Protein AF-A0A521QBW1-F1 (afdb_monomer_lite)

Secondary structure (DSSP, 8-state):
-HHHHHHHHHS-GGGGGGS-HHHHHHHHHHHHHHHHHHHHIIIIIIIIII--HHHHHHTT---TTGGGTSHHHHHHHHHHHHHHHHHHH-S---TT----PPPHHHHHHHHHHT-TTSHHHHHHHHIIIIIHHHHHHHHHHHHH-HHHHHIIIIIHHHHHHTT-TT-------

Foldseek 3Di:
DCVVVVVVVVPDPVVLVPDPPVSLLVLLLVVLVVLVVLLCCVPVPCCVDPDPQVRLVVLLAHRSQVLLPHDVLNVLSVLLNVLVVLVVPVPDDPPPDPPDRDPPVSNVVSCVSSVCVVVVVSVVSCCVRHVSSVVSVVVVCCVVCVVVVCCVPPPVVVCVVVVNPPDDPPDDD

Structure (mmCIF, N/CA/C/O backbone):
data_AF-A0A521QBW1-F1
#
_entry.id   AF-A0A521QBW1-F1
#
loop_
_atom_site.group_PDB
_atom_site.id
_atom_site.type_symbol
_atom_site.label_atom_id
_atom_site.label_alt_id
_atom_site.label_comp_id
_atom_site.label_asym_id
_atom_site.label_entity_id
_atom_site.label_seq_id
_atom_site.pdbx_PDB_ins_code
_atom_site.Cartn_x
_atom_site.Cartn_y
_atom_site.Cartn_z
_atom_site.occupancy
_atom_site.B_iso_or_equiv
_atom_site.auth_seq_id
_atom_site.auth_comp_id
_atom_site.auth_asym_id
_atom_site.auth_atom_id
_atom_site.pdbx_PDB_model_num
ATOM 1 N N . MET A 1 1 ? -0.250 11.656 8.200 1.00 33.28 1 MET A N 1
ATOM 2 C CA . MET A 1 1 ? -0.971 10.947 7.123 1.00 33.28 1 MET A CA 1
ATOM 3 C C . MET A 1 1 ? -1.943 11.892 6.425 1.00 33.28 1 MET A C 1
ATOM 5 O O . MET A 1 1 ? -1.767 12.083 5.235 1.00 33.28 1 MET A O 1
ATOM 9 N N . LEU A 1 2 ? -2.823 12.589 7.163 1.00 30.44 2 LEU A N 1
ATOM 10 C CA . LEU A 1 2 ? -3.674 13.681 6.644 1.00 30.44 2 LEU A CA 1
ATOM 11 C C . LEU A 1 2 ? -2.892 14.757 5.865 1.00 30.44 2 LEU A C 1
ATOM 13 O O . LEU A 1 2 ? -3.147 14.938 4.687 1.00 30.44 2 LEU A O 1
ATOM 17 N N . LYS A 1 3 ? -1.799 15.293 6.428 1.00 31.12 3 LYS A N 1
ATOM 18 C CA . LYS A 1 3 ? -0.943 16.298 5.755 1.00 31.12 3 LYS A CA 1
ATOM 19 C C . LYS A 1 3 ? -0.293 15.879 4.426 1.00 31.12 3 LYS A C 1
ATOM 21 O O . LYS A 1 3 ? 0.287 16.725 3.761 1.00 31.12 3 LYS A O 1
ATOM 26 N N . LEU A 1 4 ? -0.273 14.589 4.087 1.00 36.72 4 LEU A N 1
ATOM 27 C CA . LEU A 1 4 ? 0.347 14.101 2.847 1.00 36.72 4 LEU A CA 1
ATOM 28 C C . LEU A 1 4 ? -0.697 13.885 1.748 1.00 36.72 4 LEU A C 1
ATOM 30 O O . LEU A 1 4 ? -0.358 14.028 0.585 1.00 36.72 4 LEU A O 1
ATOM 34 N N . VAL A 1 5 ? -1.943 13.591 2.135 1.00 38.66 5 VAL A N 1
ATOM 35 C CA . VAL A 1 5 ? -3.104 13.493 1.239 1.00 38.66 5 VAL A CA 1
ATOM 36 C C . VAL A 1 5 ? -3.683 14.887 0.982 1.00 38.66 5 VAL A C 1
ATOM 38 O O . VAL A 1 5 ? -3.839 15.259 -0.170 1.00 38.66 5 VAL A O 1
ATOM 41 N N . GLU A 1 6 ? -3.846 15.712 2.023 1.00 37.25 6 GLU A N 1
ATOM 42 C CA . GLU A 1 6 ? -4.306 17.110 1.909 1.00 37.25 6 GLU A CA 1
ATOM 43 C C . GLU A 1 6 ? -3.365 17.939 1.024 1.00 37.25 6 GLU A C 1
ATOM 45 O O . GLU A 1 6 ? -3.799 18.658 0.133 1.00 37.25 6 GLU A O 1
ATOM 50 N N . LYS A 1 7 ? -2.049 17.760 1.185 1.00 40.62 7 LYS A N 1
ATOM 51 C CA . LYS A 1 7 ? -1.053 18.449 0.355 1.00 40.62 7 LYS A CA 1
ATOM 52 C C . LYS A 1 7 ? -1.019 17.937 -1.092 1.00 40.62 7 LYS A C 1
ATOM 54 O O . LYS A 1 7 ? -0.599 18.663 -1.985 1.00 40.62 7 LYS A O 1
ATOM 59 N N . TRP A 1 8 ? -1.443 16.696 -1.324 1.00 39.84 8 TRP A N 1
ATOM 60 C CA . TRP A 1 8 ? -1.504 16.083 -2.654 1.00 39.84 8 TRP A CA 1
ATOM 61 C C . TRP A 1 8 ? -2.778 16.485 -3.413 1.00 39.84 8 TRP A C 1
ATOM 63 O O . TRP A 1 8 ? -2.724 16.660 -4.625 1.00 39.84 8 TRP A O 1
ATOM 73 N N . GLU A 1 9 ? -3.887 16.710 -2.701 1.00 40.66 9 GLU A N 1
ATOM 74 C CA . GLU A 1 9 ? -5.126 17.282 -3.248 1.00 40.66 9 GLU A CA 1
ATOM 75 C C . GLU A 1 9 ? -5.013 18.798 -3.510 1.00 40.66 9 GLU A C 1
ATOM 77 O O . GLU A 1 9 ? -5.579 19.296 -4.483 1.00 40.66 9 GLU A O 1
ATOM 82 N N . GLU A 1 10 ? -4.251 19.538 -2.693 1.00 44.88 10 GLU A N 1
ATOM 83 C CA . GLU A 1 10 ? -4.070 20.993 -2.841 1.00 44.88 10 GLU A CA 1
ATOM 84 C C . GLU A 1 10 ? -3.029 21.390 -3.912 1.00 44.88 10 GLU A C 1
ATOM 86 O O . GLU A 1 10 ? -3.178 22.421 -4.578 1.00 44.88 10 GLU A O 1
ATOM 91 N N . GLU A 1 11 ? -1.975 20.593 -4.128 1.00 42.25 11 GLU A N 1
ATOM 92 C CA . GLU A 1 11 ? -0.876 20.910 -5.058 1.00 42.25 11 GLU A CA 1
ATOM 93 C C . GLU A 1 11 ? -1.087 20.292 -6.456 1.00 42.25 11 GLU A C 1
ATOM 95 O O . GLU A 1 11 ? -0.335 19.437 -6.907 1.00 42.25 11 GLU A O 1
ATOM 100 N N . GLN A 1 12 ? -2.128 20.764 -7.146 1.00 47.00 12 GLN A N 1
ATOM 101 C CA . GLN A 1 12 ? -2.352 20.749 -8.604 1.00 47.00 12 GLN A CA 1
ATOM 102 C C . GLN A 1 12 ? -1.522 19.754 -9.469 1.00 47.00 12 GLN A C 1
ATOM 104 O O . GLN A 1 12 ? -0.351 20.032 -9.769 1.00 47.00 12 GLN A O 1
ATOM 109 N N . PRO A 1 13 ? -2.138 18.694 -10.040 1.00 49.34 13 PRO A N 1
ATOM 110 C CA . PRO A 1 13 ? -1.446 17.715 -10.894 1.00 49.34 13 PRO A CA 1
ATOM 111 C C . PRO A 1 13 ? -0.825 18.322 -12.167 1.00 49.34 13 PRO A C 1
ATOM 113 O O . PRO A 1 13 ? 0.134 17.784 -12.717 1.00 49.34 13 PRO A O 1
ATOM 116 N N . GLU A 1 14 ? -1.301 19.486 -12.614 1.00 41.16 14 GLU A N 1
ATOM 117 C CA . GLU A 1 14 ? -0.864 20.125 -13.861 1.00 41.16 14 GLU A CA 1
ATOM 118 C C . GLU A 1 14 ? 0.538 20.762 -13.779 1.00 41.16 14 GLU A C 1
ATOM 120 O O . GLU A 1 14 ? 1.232 20.874 -14.791 1.00 41.16 14 GLU A O 1
ATOM 125 N N . ARG A 1 15 ? 1.021 21.126 -12.579 1.00 38.59 15 ARG A N 1
ATOM 126 C CA . ARG A 1 15 ? 2.368 21.716 -12.397 1.00 38.59 15 ARG A CA 1
ATOM 127 C C . ARG A 1 15 ? 3.500 20.687 -12.422 1.00 38.59 15 ARG A C 1
ATOM 129 O O . ARG A 1 15 ? 4.656 21.055 -12.628 1.00 38.59 15 ARG A O 1
ATOM 136 N N . LEU A 1 16 ? 3.186 19.402 -12.259 1.00 42.16 16 LEU A N 1
ATOM 137 C CA . LEU A 1 16 ? 4.160 18.307 -12.327 1.00 42.16 16 LEU A CA 1
ATOM 138 C C . LEU A 1 16 ? 4.591 17.996 -13.768 1.00 42.16 16 LEU A C 1
ATOM 140 O O . LEU A 1 16 ? 5.712 17.536 -13.987 1.00 42.16 16 LEU A O 1
ATOM 144 N N . ILE A 1 17 ? 3.743 18.331 -14.745 1.00 44.66 17 ILE A N 1
ATOM 145 C CA . ILE A 1 17 ? 3.931 18.067 -16.180 1.00 44.66 17 ILE A CA 1
ATOM 146 C C . ILE A 1 17 ? 5.123 18.861 -16.760 1.00 44.66 17 ILE A C 1
ATOM 148 O O . ILE A 1 17 ? 5.709 18.463 -17.765 1.00 44.66 17 ILE A O 1
ATOM 152 N N . GLN A 1 18 ? 5.549 19.947 -16.101 1.00 41.38 18 GLN A N 1
ATOM 153 C CA . GLN A 1 18 ? 6.679 20.789 -16.530 1.00 41.38 18 GLN A CA 1
ATOM 154 C C . GLN A 1 18 ? 7.981 20.559 -15.738 1.00 41.38 18 GLN A C 1
ATOM 156 O O . GLN A 1 18 ? 9.019 21.138 -16.066 1.00 41.38 18 GLN A O 1
ATOM 161 N N . GLY A 1 19 ? 7.965 19.712 -14.704 1.00 40.25 19 GLY A N 1
ATOM 162 C CA . GLY A 1 19 ? 9.148 19.402 -13.904 1.00 40.25 19 GLY A CA 1
ATOM 163 C C . GLY A 1 19 ? 10.003 18.326 -14.570 1.00 40.25 19 GLY A C 1
ATOM 164 O O . GLY A 1 19 ? 9.566 17.188 -14.716 1.00 40.25 19 GLY A O 1
ATOM 165 N N . GLY A 1 20 ? 11.237 18.666 -14.957 1.00 52.31 20 GLY A N 1
ATOM 166 C CA . GLY A 1 20 ? 12.191 17.735 -15.574 1.00 52.31 20 GLY A CA 1
ATOM 167 C C . GLY A 1 20 ? 12.409 16.429 -14.787 1.00 52.31 20 GLY A C 1
ATOM 168 O O . GLY A 1 20 ? 11.994 16.289 -13.637 1.00 52.31 20 GLY A O 1
ATOM 169 N N . GLY A 1 21 ? 13.114 15.462 -15.391 1.00 60.72 21 GLY A N 1
ATOM 170 C CA . GLY A 1 21 ? 13.207 14.064 -14.922 1.00 60.72 21 GLY A CA 1
ATOM 171 C C . GLY A 1 21 ? 13.557 13.823 -13.439 1.00 60.72 21 GLY A C 1
ATOM 172 O O . GLY A 1 21 ? 13.262 12.752 -12.914 1.00 60.72 21 GLY A O 1
ATOM 173 N N . GLY A 1 22 ? 14.121 14.808 -12.730 1.00 67.19 22 GLY A N 1
ATOM 174 C CA . GLY A 1 22 ? 14.336 14.754 -11.281 1.00 67.19 22 GLY A CA 1
ATOM 175 C C . GLY A 1 22 ? 13.048 14.729 -10.444 1.00 67.19 22 GLY A C 1
ATOM 176 O O . GLY A 1 22 ? 12.963 13.939 -9.507 1.00 67.19 22 GLY A O 1
ATOM 177 N N . LEU A 1 23 ? 12.031 15.529 -10.787 1.00 71.44 23 LEU A N 1
ATOM 178 C CA . LEU A 1 23 ? 10.770 15.583 -10.032 1.00 71.44 23 LEU A CA 1
ATOM 179 C C . LEU A 1 23 ? 9.982 14.278 -10.173 1.00 71.44 23 LEU A C 1
ATOM 181 O O . LEU A 1 23 ? 9.531 13.707 -9.182 1.00 71.44 23 LEU A O 1
ATOM 185 N N . ARG A 1 24 ? 9.919 13.750 -11.398 1.00 73.19 24 ARG A N 1
ATOM 186 C CA . ARG A 1 24 ? 9.321 12.445 -11.696 1.00 73.19 24 ARG A CA 1
ATOM 187 C C . ARG A 1 24 ? 9.948 11.321 -10.871 1.00 73.19 24 ARG A C 1
ATOM 189 O O . ARG A 1 24 ? 9.225 10.523 -10.285 1.00 73.19 24 ARG A O 1
ATOM 196 N N . ASN A 1 25 ? 11.276 11.289 -10.761 1.00 75.00 25 ASN A N 1
ATOM 197 C CA . ASN A 1 25 ? 11.969 10.288 -9.946 1.00 75.00 25 ASN A CA 1
ATOM 198 C C . ASN A 1 25 ? 11.648 10.415 -8.448 1.00 75.00 25 ASN A C 1
ATOM 200 O O . ASN A 1 25 ? 11.509 9.397 -7.769 1.00 75.00 25 ASN A O 1
ATOM 204 N N . ILE A 1 26 ? 11.511 11.641 -7.926 1.00 79.88 26 ILE A N 1
ATOM 205 C CA . ILE A 1 26 ? 11.109 11.874 -6.530 1.00 79.88 26 ILE A CA 1
ATOM 206 C C . ILE A 1 26 ? 9.701 11.329 -6.285 1.00 79.88 26 ILE A C 1
ATOM 208 O O . ILE A 1 26 ? 9.492 10.607 -5.310 1.00 79.88 26 ILE A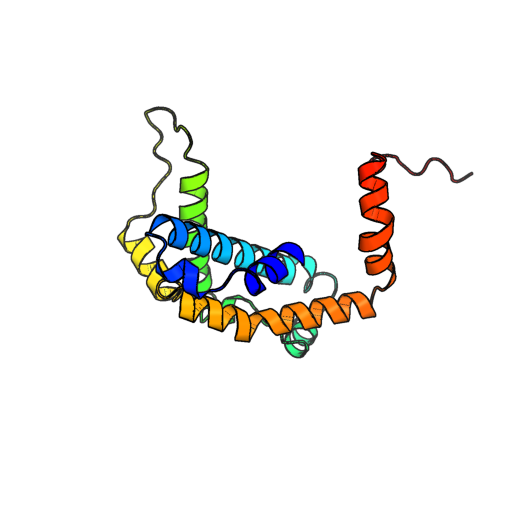 O 1
ATOM 212 N N . LEU A 1 27 ? 8.757 11.630 -7.179 1.00 82.38 27 LEU A N 1
ATOM 213 C CA . LEU A 1 27 ? 7.382 11.149 -7.067 1.00 82.38 27 LEU A CA 1
ATOM 214 C C . LEU A 1 27 ? 7.307 9.627 -7.148 1.00 82.38 27 LEU A C 1
ATOM 216 O O . LEU A 1 27 ? 6.741 9.011 -6.255 1.00 82.38 27 LEU A O 1
ATOM 220 N N . MET A 1 28 ? 7.945 9.012 -8.145 1.00 85.25 28 MET A N 1
ATOM 221 C CA . MET A 1 28 ? 7.986 7.553 -8.280 1.00 85.25 28 MET A CA 1
ATOM 222 C C . MET A 1 28 ? 8.553 6.881 -7.025 1.00 85.25 28 MET A C 1
ATOM 224 O O . MET A 1 28 ? 7.948 5.954 -6.490 1.00 85.25 28 MET A O 1
ATOM 228 N N . SER A 1 29 ? 9.690 7.375 -6.525 1.00 82.88 29 SER A N 1
ATOM 229 C CA . SER A 1 29 ? 10.319 6.861 -5.305 1.00 82.88 29 SER A CA 1
ATOM 230 C C . SER A 1 29 ? 9.399 7.001 -4.087 1.00 82.88 29 SER A C 1
ATOM 232 O O . SER A 1 29 ? 9.232 6.052 -3.317 1.00 82.88 29 SER A O 1
ATOM 234 N N . SER A 1 30 ? 8.746 8.159 -3.940 1.00 85.44 30 SER A N 1
ATOM 235 C CA . SER A 1 30 ? 7.771 8.406 -2.877 1.00 85.44 30 SER A CA 1
ATOM 236 C C . SER A 1 30 ? 6.591 7.439 -2.968 1.00 85.44 30 SER A C 1
ATOM 238 O O . SER A 1 30 ? 6.267 6.784 -1.979 1.00 85.44 30 SER A O 1
ATOM 240 N N . THR A 1 31 ? 5.982 7.288 -4.143 1.00 88.50 31 THR A N 1
ATOM 241 C CA . THR A 1 31 ? 4.841 6.393 -4.366 1.00 88.50 31 THR A CA 1
ATOM 242 C C . THR A 1 31 ? 5.192 4.948 -4.028 1.00 88.50 31 THR A C 1
ATOM 244 O O . THR A 1 31 ? 4.491 4.315 -3.241 1.00 88.50 31 THR A O 1
ATOM 247 N N . ILE A 1 32 ? 6.320 4.441 -4.537 1.00 89.75 32 ILE A N 1
ATOM 248 C CA . ILE A 1 32 ? 6.797 3.079 -4.252 1.00 89.75 32 ILE A CA 1
ATOM 249 C C . ILE A 1 32 ? 6.988 2.868 -2.744 1.00 89.75 32 ILE A C 1
ATOM 251 O O . ILE A 1 32 ? 6.584 1.840 -2.196 1.00 89.75 32 ILE A O 1
ATOM 255 N N . LEU A 1 33 ? 7.592 3.839 -2.051 1.00 88.19 33 LEU A N 1
ATOM 256 C CA . LEU A 1 33 ? 7.809 3.756 -0.609 1.00 88.19 33 LEU A CA 1
ATOM 257 C C . LEU A 1 33 ? 6.488 3.715 0.170 1.00 88.19 33 LEU A C 1
ATOM 259 O O . LEU A 1 33 ? 6.355 2.915 1.099 1.00 88.19 33 LEU A O 1
ATOM 263 N N . HIS A 1 34 ? 5.524 4.565 -0.185 1.00 88.44 34 HIS A N 1
ATOM 264 C CA . HIS A 1 34 ? 4.229 4.617 0.491 1.00 88.44 34 HIS A CA 1
ATOM 265 C C . HIS A 1 34 ? 3.415 3.345 0.251 1.00 88.44 34 HIS A C 1
ATOM 267 O O . HIS A 1 34 ? 2.890 2.795 1.216 1.00 88.44 34 HIS A O 1
ATOM 273 N N . LEU A 1 35 ? 3.395 2.816 -0.976 1.00 92.44 35 LEU A N 1
ATOM 274 C CA . LEU A 1 35 ? 2.745 1.538 -1.277 1.00 92.44 35 LEU A CA 1
ATOM 275 C C . LEU A 1 35 ? 3.358 0.387 -0.477 1.00 92.44 35 LEU A C 1
ATOM 277 O O . LEU A 1 35 ? 2.630 -0.423 0.094 1.00 92.44 35 LEU A O 1
ATOM 281 N N . ARG A 1 36 ? 4.691 0.339 -0.355 1.00 91.69 36 ARG A N 1
ATOM 282 C CA . ARG A 1 36 ? 5.359 -0.681 0.463 1.00 91.69 36 ARG A CA 1
ATOM 283 C C . ARG A 1 36 ? 4.979 -0.577 1.941 1.00 91.69 36 ARG A C 1
ATOM 285 O O . ARG A 1 36 ? 4.654 -1.592 2.547 1.00 91.69 36 ARG A O 1
ATOM 292 N N . ARG A 1 37 ? 4.993 0.629 2.517 1.00 89.88 37 ARG A N 1
ATOM 293 C CA . ARG A 1 37 ? 4.580 0.856 3.916 1.00 89.88 37 ARG A CA 1
ATOM 294 C C . ARG A 1 37 ? 3.122 0.487 4.144 1.00 89.88 37 ARG A C 1
ATOM 296 O O . ARG A 1 37 ? 2.784 -0.067 5.187 1.00 89.88 37 ARG A O 1
ATOM 303 N N . LEU A 1 38 ? 2.268 0.799 3.176 1.00 92.88 38 LEU A N 1
ATOM 304 C CA . LEU A 1 38 ? 0.854 0.478 3.230 1.00 92.88 38 LEU A CA 1
ATOM 305 C C . LEU A 1 38 ? 0.638 -1.039 3.209 1.00 92.88 38 LEU A C 1
ATOM 307 O O . LEU A 1 38 ? -0.081 -1.551 4.061 1.00 92.88 38 LEU A O 1
ATOM 311 N N . LYS A 1 39 ? 1.342 -1.760 2.328 1.00 94.25 39 LYS A N 1
ATOM 312 C CA . LYS A 1 39 ? 1.362 -3.227 2.324 1.00 94.25 39 LYS A CA 1
ATOM 313 C C . LYS A 1 39 ? 1.855 -3.804 3.652 1.00 94.25 39 LYS A C 1
ATOM 315 O O . LYS A 1 39 ? 1.212 -4.678 4.214 1.00 94.25 39 LYS A O 1
ATOM 320 N N . GLU A 1 40 ? 2.969 -3.306 4.187 1.00 92.56 40 GLU A N 1
ATOM 321 C CA . GLU A 1 40 ? 3.495 -3.780 5.476 1.00 92.56 40 GLU A CA 1
ATOM 322 C C . GLU A 1 40 ? 2.502 -3.543 6.618 1.00 92.56 40 GLU A C 1
ATOM 324 O O . GLU A 1 40 ? 2.300 -4.419 7.456 1.00 92.56 40 GLU A O 1
ATOM 329 N N . THR A 1 41 ? 1.846 -2.381 6.624 1.00 92.75 41 THR A N 1
ATOM 330 C CA . THR A 1 41 ? 0.795 -2.057 7.595 1.00 92.75 41 THR A CA 1
ATOM 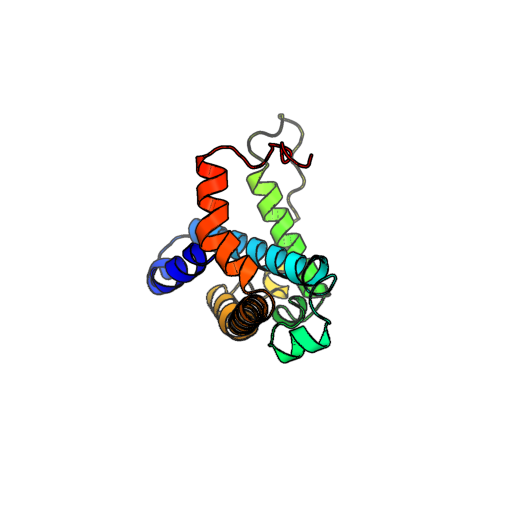331 C C . THR A 1 41 ? -0.388 -3.006 7.441 1.00 92.75 41 THR A C 1
ATOM 333 O O . THR A 1 41 ? -0.887 -3.527 8.434 1.00 92.75 41 THR A O 1
ATOM 336 N N . ARG A 1 42 ? -0.815 -3.282 6.207 1.00 93.69 42 ARG A N 1
ATOM 337 C CA . ARG A 1 42 ? -1.872 -4.248 5.919 1.00 93.69 42 ARG A CA 1
ATOM 338 C C . ARG A 1 42 ? -1.524 -5.625 6.473 1.00 93.69 42 ARG A C 1
ATOM 340 O O . ARG A 1 42 ? -2.235 -6.127 7.333 1.00 93.69 42 ARG A O 1
ATOM 347 N N . ASP A 1 43 ? -0.417 -6.202 6.033 1.00 93.81 43 ASP A N 1
ATOM 348 C CA . ASP A 1 43 ? -0.144 -7.622 6.253 1.00 93.81 43 ASP A CA 1
ATOM 349 C C . ASP A 1 43 ? 0.340 -7.919 7.675 1.00 93.81 43 ASP A C 1
ATOM 351 O O . ASP A 1 43 ? -0.039 -8.920 8.281 1.00 93.81 43 ASP A O 1
ATOM 355 N N . TYR A 1 44 ? 1.193 -7.054 8.230 1.00 92.81 44 TYR A N 1
ATOM 356 C CA . TYR A 1 44 ? 1.846 -7.321 9.514 1.00 92.81 44 TYR A CA 1
ATOM 357 C C . TYR A 1 44 ? 1.153 -6.675 10.704 1.00 92.81 44 TYR A C 1
ATOM 359 O O . TYR A 1 44 ? 1.399 -7.094 11.840 1.00 92.81 44 TYR A O 1
ATOM 367 N N . PHE A 1 45 ? 0.305 -5.675 10.462 1.00 91.50 45 PHE A N 1
ATOM 368 C CA . PHE A 1 45 ? -0.438 -4.999 11.515 1.00 91.50 45 PHE A CA 1
ATOM 369 C C . PHE A 1 45 ? -1.945 -5.250 11.406 1.00 91.50 45 PHE A C 1
ATOM 371 O O . PHE A 1 45 ? -2.516 -5.861 12.304 1.00 91.50 45 PHE A O 1
ATOM 378 N N . LEU A 1 46 ? -2.589 -4.850 10.308 1.00 93.62 46 LEU A N 1
ATOM 379 C CA . LEU A 1 46 ? -4.049 -4.920 10.188 1.00 93.62 46 LEU A CA 1
ATOM 380 C C . LEU A 1 46 ? -4.556 -6.364 10.138 1.00 93.62 46 LEU A C 1
ATOM 382 O O . LEU A 1 46 ? -5.312 -6.749 11.023 1.00 93.62 46 LEU A O 1
ATOM 386 N N . VAL A 1 47 ? -4.090 -7.168 9.179 1.00 93.81 47 VAL A N 1
ATOM 387 C CA . VAL A 1 47 ? -4.478 -8.583 9.019 1.00 93.81 47 VAL A CA 1
ATOM 388 C C . VAL A 1 47 ? -4.083 -9.413 10.239 1.00 93.81 47 VAL A C 1
ATOM 390 O O . VAL A 1 47 ? -4.783 -10.326 10.667 1.00 93.81 47 VAL A O 1
ATOM 393 N N . LYS A 1 48 ? -2.914 -9.119 10.810 1.00 91.88 48 LYS A N 1
ATOM 394 C CA . LYS A 1 48 ? -2.365 -9.936 11.891 1.00 91.88 48 LYS A CA 1
ATOM 395 C C . LYS A 1 48 ? -3.038 -9.686 13.242 1.00 91.88 48 LYS A C 1
ATOM 397 O O . LYS A 1 48 ? -3.045 -10.593 14.071 1.00 91.88 48 LYS A O 1
ATOM 402 N N . TRP A 1 49 ? -3.557 -8.480 13.484 1.00 91.88 49 TRP A N 1
ATOM 403 C CA . TRP A 1 49 ? -4.002 -8.079 14.823 1.00 91.88 49 TRP A CA 1
ATOM 404 C C . TRP A 1 49 ? -5.425 -7.527 14.900 1.00 91.88 49 TRP A C 1
ATOM 406 O O . TRP A 1 49 ? -6.033 -7.648 15.959 1.00 91.88 49 TRP A O 1
ATOM 416 N N . LEU A 1 50 ? -5.946 -6.889 13.846 1.00 93.12 50 LEU A N 1
ATOM 417 C CA . LEU A 1 50 ? -7.151 -6.049 13.947 1.00 93.12 50 LEU A CA 1
ATOM 418 C C . LEU A 1 50 ? -8.307 -6.478 13.038 1.00 93.12 50 LEU A C 1
ATOM 420 O O . LEU A 1 50 ? -9.463 -6.227 13.378 1.00 93.12 50 LEU A O 1
ATOM 424 N N . PHE A 1 51 ? -8.002 -7.099 11.901 1.00 94.88 51 PHE A N 1
ATOM 425 C CA . PHE A 1 51 ? -8.969 -7.506 10.889 1.00 94.88 51 PHE A CA 1
ATOM 426 C C . PHE A 1 51 ? -8.576 -8.849 10.288 1.00 94.88 51 PHE A C 1
ATOM 428 O O . PHE A 1 51 ? -7.400 -9.180 10.203 1.00 94.88 51 PHE A O 1
ATOM 435 N N . THR A 1 52 ? -9.555 -9.596 9.804 1.00 94.94 52 THR A N 1
ATOM 436 C CA . THR A 1 52 ? -9.330 -10.708 8.877 1.00 94.94 52 THR A CA 1
ATOM 437 C C . THR A 1 52 ? -9.123 -10.199 7.444 1.00 94.94 52 THR A C 1
ATOM 439 O O . THR A 1 52 ? -9.474 -9.065 7.112 1.00 94.94 52 THR A O 1
ATOM 442 N N . GLU A 1 53 ? -8.565 -11.044 6.572 1.00 94.12 53 GLU A N 1
ATOM 443 C CA . GLU A 1 53 ? -8.430 -10.747 5.135 1.00 94.12 53 GLU A CA 1
ATOM 444 C C . GLU A 1 53 ? -9.788 -10.409 4.489 1.00 94.12 53 GLU A C 1
ATOM 446 O O . GLU A 1 53 ? -9.885 -9.439 3.736 1.00 9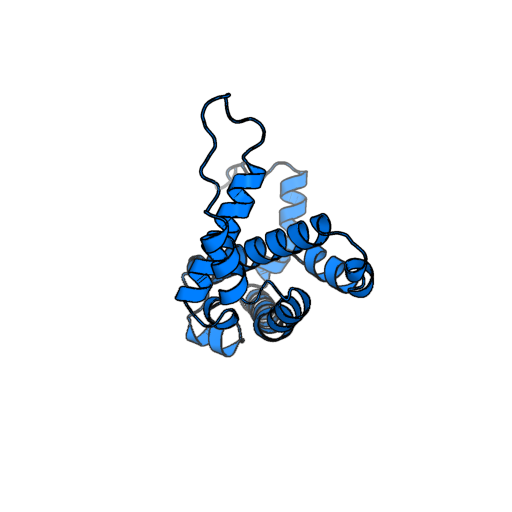4.12 53 GLU A O 1
ATOM 451 N N . ASP A 1 54 ? -10.847 -11.145 4.844 1.00 95.56 54 ASP A N 1
ATOM 452 C CA . ASP A 1 54 ? -12.198 -10.943 4.306 1.00 95.56 54 ASP A CA 1
ATOM 453 C C . ASP A 1 54 ? -12.813 -9.612 4.761 1.00 95.56 54 ASP A C 1
ATOM 455 O O . ASP A 1 54 ? -13.430 -8.911 3.958 1.00 95.56 54 ASP A O 1
ATOM 459 N N . GLU A 1 55 ? -12.610 -9.216 6.024 1.00 95.56 55 GLU A N 1
ATOM 460 C CA . GLU A 1 55 ? -13.061 -7.910 6.524 1.00 95.56 55 GLU A CA 1
ATOM 461 C C . GLU A 1 55 ? -12.382 -6.755 5.781 1.00 95.56 55 GLU A C 1
ATOM 463 O O . GLU A 1 55 ? -13.051 -5.801 5.383 1.00 95.56 55 GLU A O 1
ATOM 468 N N . LEU A 1 56 ? -11.067 -6.838 5.551 1.00 95.25 56 LEU A N 1
ATOM 469 C CA . LEU A 1 56 ? -10.359 -5.820 4.770 1.00 95.25 56 LEU A CA 1
ATOM 470 C C . LEU A 1 56 ? -10.817 -5.814 3.309 1.00 95.25 56 LEU A C 1
ATOM 472 O O . LEU A 1 56 ? -10.993 -4.742 2.730 1.00 95.25 56 LEU A O 1
ATOM 476 N N . GLY A 1 57 ? -11.064 -6.989 2.724 1.00 93.38 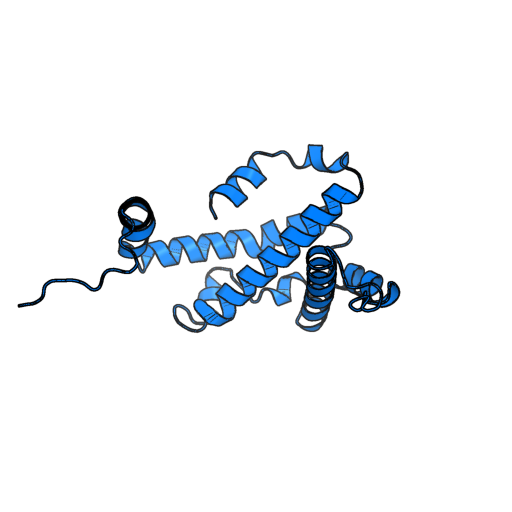57 GLY A N 1
ATOM 477 C CA . GLY A 1 57 ? -11.629 -7.122 1.383 1.00 93.38 57 GLY A CA 1
ATOM 478 C C . GLY A 1 57 ? -13.005 -6.463 1.253 1.00 93.38 57 GLY A C 1
ATOM 479 O O . GLY A 1 57 ? -13.247 -5.756 0.273 1.00 93.38 57 GLY A O 1
ATOM 480 N N . ALA A 1 58 ? -13.872 -6.625 2.257 1.00 95.44 58 ALA A N 1
ATOM 481 C CA . ALA A 1 58 ? -15.193 -5.995 2.312 1.00 95.44 58 ALA A CA 1
ATOM 482 C C . ALA A 1 58 ? -15.125 -4.464 2.446 1.00 95.44 58 ALA A C 1
ATOM 484 O O . ALA A 1 58 ? -15.983 -3.765 1.915 1.00 95.44 58 ALA A O 1
ATOM 485 N N . LEU A 1 59 ? -14.083 -3.938 3.098 1.00 94.88 59 LEU A N 1
ATOM 486 C CA . LEU A 1 59 ? -13.808 -2.497 3.178 1.00 94.88 59 LEU A CA 1
ATOM 487 C C . LEU A 1 59 ? -13.155 -1.934 1.903 1.00 94.88 59 LEU A C 1
ATOM 489 O O . LEU A 1 59 ? -12.932 -0.729 1.812 1.00 94.88 59 LEU A O 1
ATOM 493 N N . GLY A 1 60 ? -12.844 -2.785 0.922 1.00 93.44 60 GLY A N 1
ATOM 494 C CA . GLY A 1 60 ? -12.161 -2.403 -0.314 1.00 93.44 60 GLY A CA 1
ATOM 495 C C . GLY A 1 60 ? -10.635 -2.370 -0.201 1.00 93.44 60 GLY A C 1
ATOM 496 O O . GLY A 1 60 ? -9.966 -2.029 -1.170 1.00 93.44 60 GLY A O 1
ATOM 497 N N . PHE A 1 61 ? -10.050 -2.760 0.936 1.00 94.31 61 PHE A N 1
ATOM 498 C CA . PHE A 1 61 ? -8.601 -2.763 1.147 1.00 94.31 61 PHE A CA 1
ATOM 499 C C . PHE A 1 61 ? -7.965 -4.134 0.859 1.00 94.31 61 PHE A C 1
ATOM 501 O O . PHE A 1 61 ? -7.493 -4.871 1.736 1.00 94.31 61 PHE A O 1
ATOM 508 N N . ARG A 1 62 ? -7.974 -4.484 -0.428 1.00 93.38 62 ARG A N 1
ATOM 509 C CA . ARG A 1 62 ? -7.435 -5.741 -0.972 1.00 93.38 62 ARG A CA 1
ATOM 510 C C . ARG A 1 62 ? -5.899 -5.807 -0.901 1.00 93.38 62 ARG A C 1
ATOM 512 O O . ARG A 1 62 ? -5.262 -4.797 -0.590 1.00 93.38 62 ARG A O 1
ATOM 519 N N . PRO A 1 63 ? -5.283 -6.983 -1.130 1.00 94.38 63 PRO A N 1
ATOM 520 C CA . PRO A 1 63 ? -3.831 -7.097 -1.221 1.00 94.38 63 PRO A CA 1
ATOM 521 C C . PRO A 1 63 ? -3.249 -6.101 -2.229 1.00 94.38 63 PRO A C 1
ATOM 523 O O . PRO A 1 63 ? -3.700 -6.011 -3.367 1.00 94.38 63 PRO A O 1
ATOM 526 N N . LEU A 1 64 ? -2.224 -5.352 -1.816 1.00 93.44 64 LEU A N 1
ATOM 527 C CA . LEU A 1 64 ? -1.624 -4.300 -2.648 1.00 93.44 64 LEU A CA 1
ATOM 528 C C . LEU A 1 64 ? -0.914 -4.863 -3.887 1.00 93.44 64 LEU A C 1
ATOM 530 O O . LEU A 1 64 ? -0.639 -4.125 -4.827 1.00 93.44 64 LEU A O 1
ATOM 534 N N . GLU A 1 65 ? -0.609 -6.158 -3.904 1.00 94.38 65 GLU A N 1
ATOM 535 C CA . GLU A 1 65 ? -0.118 -6.845 -5.093 1.00 94.38 65 GLU A CA 1
ATOM 536 C C . GLU A 1 65 ? -1.104 -6.790 -6.261 1.00 94.38 65 GLU A C 1
ATOM 538 O O . GLU A 1 65 ? -0.662 -6.727 -7.408 1.00 94.38 65 GLU A O 1
ATOM 543 N N . ASP A 1 66 ? -2.410 -6.765 -5.991 1.00 91.88 66 ASP A N 1
ATOM 544 C CA . ASP A 1 66 ? -3.440 -6.771 -7.032 1.00 91.88 66 ASP A CA 1
ATOM 545 C C . ASP A 1 66 ? -3.367 -5.500 -7.895 1.00 91.88 66 ASP A C 1
ATOM 547 O O . ASP A 1 66 ? -3.489 -5.586 -9.116 1.00 91.88 66 ASP A O 1
ATOM 551 N N . LEU A 1 67 ? -3.016 -4.355 -7.290 1.00 90.50 67 LEU A N 1
ATOM 552 C CA . LEU A 1 67 ? -2.827 -3.060 -7.965 1.00 90.50 67 LEU A CA 1
ATOM 553 C C . LEU A 1 67 ? -1.833 -3.137 -9.136 1.00 90.50 67 LEU A C 1
ATOM 555 O O . LEU A 1 67 ? -1.968 -2.452 -10.152 1.00 90.50 67 LEU A O 1
ATOM 559 N N . VAL A 1 68 ? -0.774 -3.933 -8.973 1.00 89.06 68 VAL A N 1
ATOM 560 C CA . VAL A 1 68 ? 0.310 -4.043 -9.959 1.00 89.06 68 VAL A CA 1
ATOM 561 C C . VAL A 1 68 ? 0.197 -5.302 -10.813 1.00 89.06 68 VAL A C 1
ATOM 563 O O . VAL A 1 68 ? 1.074 -5.553 -11.630 1.00 89.06 68 VAL A O 1
ATOM 566 N N . GLY A 1 69 ? -0.884 -6.072 -10.677 1.00 88.56 69 GLY A N 1
ATOM 567 C CA . GLY A 1 69 ? -1.122 -7.291 -11.454 1.00 88.56 69 GLY A CA 1
ATOM 568 C C . GLY A 1 69 ? -0.579 -8.573 -10.818 1.00 88.56 69 GLY A C 1
ATOM 569 O O . GLY A 1 69 ? -0.489 -9.594 -11.500 1.00 88.56 69 GLY A O 1
ATOM 570 N N . GLY A 1 70 ? -0.238 -8.542 -9.526 1.00 92.69 70 GLY A N 1
ATOM 571 C CA . GLY A 1 70 ? 0.082 -9.720 -8.725 1.00 92.69 70 GLY A CA 1
ATOM 572 C C . GLY A 1 70 ? 1.475 -9.717 -8.092 1.00 92.69 70 GLY A C 1
ATOM 573 O O . GLY A 1 70 ? 2.236 -8.747 -8.128 1.00 92.69 70 GLY A O 1
ATOM 574 N N . LYS A 1 71 ? 1.818 -10.854 -7.472 1.00 92.19 71 LYS A N 1
ATOM 575 C CA . LYS A 1 71 ? 3.038 -11.017 -6.659 1.00 92.19 71 LYS A CA 1
ATOM 576 C C . LYS A 1 71 ? 4.333 -10.822 -7.447 1.00 92.19 71 LYS A C 1
ATOM 578 O O . LYS A 1 71 ? 5.302 -10.310 -6.893 1.00 92.19 71 LYS A O 1
ATOM 583 N N . GLU A 1 72 ? 4.379 -11.220 -8.716 1.00 91.69 72 GLU A N 1
ATOM 584 C CA . GLU A 1 72 ? 5.597 -11.082 -9.526 1.00 91.69 72 GLU A CA 1
ATOM 585 C C . GLU A 1 72 ? 5.866 -9.617 -9.894 1.00 91.69 72 GLU A C 1
ATOM 587 O O . GLU A 1 72 ? 6.988 -9.133 -9.759 1.00 91.69 72 GLU A O 1
ATOM 592 N N . GLN A 1 73 ? 4.828 -8.866 -10.249 1.00 92.50 73 GLN A N 1
ATOM 593 C CA . GLN A 1 73 ? 4.912 -7.434 -10.516 1.00 92.50 73 GLN A CA 1
ATOM 594 C C . GLN A 1 73 ? 5.175 -6.646 -9.231 1.00 92.50 73 GLN A C 1
ATOM 596 O O . GLN A 1 73 ? 5.888 -5.642 -9.244 1.00 92.50 73 GLN A O 1
ATOM 601 N N . TRP A 1 74 ? 4.695 -7.138 -8.088 1.00 94.50 74 TRP A N 1
ATOM 602 C CA . TRP A 1 74 ? 5.078 -6.587 -6.796 1.00 94.50 74 TRP A CA 1
ATOM 603 C C . TRP A 1 74 ? 6.578 -6.747 -6.513 1.00 94.50 74 TRP A C 1
ATOM 605 O O . TRP A 1 74 ? 7.226 -5.788 -6.096 1.00 94.50 74 TRP A O 1
ATOM 615 N N . LYS A 1 75 ? 7.176 -7.910 -6.810 1.00 92.38 75 LYS A N 1
ATOM 616 C CA . LYS A 1 75 ? 8.640 -8.083 -6.717 1.00 92.38 75 LYS A CA 1
ATOM 617 C C . LYS A 1 75 ? 9.379 -7.100 -7.626 1.00 92.38 75 LYS A C 1
ATOM 619 O O . LYS A 1 75 ? 10.398 -6.544 -7.220 1.00 92.38 75 LYS A O 1
ATOM 624 N N . ALA A 1 76 ? 8.861 -6.830 -8.826 1.00 91.12 76 ALA A N 1
ATOM 625 C CA . ALA A 1 76 ? 9.416 -5.796 -9.698 1.00 91.12 76 ALA A CA 1
ATOM 626 C C . ALA A 1 76 ? 9.362 -4.398 -9.045 1.00 91.12 76 ALA A C 1
ATOM 628 O O . ALA A 1 76 ? 10.340 -3.651 -9.102 1.00 91.12 76 ALA A O 1
ATOM 629 N N . LEU A 1 77 ? 8.279 -4.063 -8.336 1.00 90.06 77 LEU A N 1
ATOM 630 C CA . LEU A 1 77 ? 8.169 -2.819 -7.564 1.00 90.06 77 LEU A CA 1
ATOM 631 C C . LEU A 1 77 ? 9.181 -2.761 -6.405 1.00 90.06 77 LEU A C 1
ATOM 633 O O . LEU A 1 77 ? 9.767 -1.710 -6.133 1.00 90.06 77 LEU A O 1
ATOM 637 N N . GLU A 1 78 ? 9.457 -3.894 -5.760 1.00 89.94 78 GLU A N 1
ATOM 638 C CA . GLU A 1 78 ? 10.490 -4.000 -4.726 1.00 89.94 78 GLU A CA 1
ATOM 639 C C . GLU A 1 78 ? 11.900 -3.803 -5.290 1.00 89.94 78 GLU A C 1
ATOM 641 O O . GLU A 1 78 ? 12.693 -3.084 -4.679 1.00 89.94 78 GLU A O 1
ATOM 646 N N . ILE A 1 79 ? 12.201 -4.348 -6.472 1.00 87.69 79 ILE A N 1
ATOM 647 C CA . ILE A 1 79 ? 13.465 -4.105 -7.190 1.00 87.69 79 ILE A CA 1
ATOM 648 C C . ILE A 1 79 ? 13.664 -2.600 -7.421 1.00 87.69 79 ILE A C 1
ATOM 650 O O . ILE A 1 79 ? 14.729 -2.060 -7.109 1.00 87.69 79 ILE A O 1
ATOM 654 N N . LEU A 1 80 ? 12.629 -1.893 -7.890 1.00 86.88 80 LEU A N 1
ATOM 655 C CA . LEU A 1 80 ? 12.682 -0.437 -8.071 1.00 86.88 80 LEU A CA 1
ATOM 656 C C . LEU A 1 80 ? 12.934 0.289 -6.742 1.00 86.88 80 LEU A C 1
ATOM 658 O O . LEU A 1 80 ? 13.794 1.168 -6.668 1.00 86.88 80 LEU A O 1
ATOM 662 N N . ARG A 1 81 ? 12.246 -0.109 -5.666 1.00 86.44 81 ARG A N 1
ATOM 663 C CA . ARG A 1 81 ? 12.466 0.441 -4.318 1.00 86.44 81 ARG A CA 1
ATOM 664 C C . ARG A 1 81 ? 13.914 0.266 -3.864 1.00 86.44 81 ARG A C 1
ATOM 666 O O . ARG A 1 81 ? 14.499 1.204 -3.323 1.00 86.44 81 ARG A O 1
ATOM 673 N N . HIS A 1 82 ? 14.489 -0.920 -4.065 1.00 82.06 82 HIS A N 1
ATOM 674 C CA . HIS A 1 82 ? 15.877 -1.212 -3.714 1.00 82.06 82 HIS A CA 1
ATOM 675 C C . HIS A 1 82 ? 16.850 -0.327 -4.495 1.00 82.06 82 HIS A C 1
ATOM 677 O O . HIS A 1 82 ? 17.783 0.208 -3.895 1.00 82.06 82 HIS A O 1
ATOM 683 N N . GLN A 1 83 ? 16.581 -0.081 -5.780 1.00 79.81 83 GLN A N 1
ATOM 684 C CA . GLN A 1 83 ? 17.367 0.848 -6.589 1.00 79.81 83 GLN A CA 1
ATOM 685 C C . GLN A 1 83 ? 17.322 2.278 -6.023 1.00 79.81 83 GLN A C 1
ATOM 687 O O . GLN A 1 83 ? 18.366 2.910 -5.850 1.00 79.81 83 GLN A O 1
ATOM 692 N N . PHE A 1 84 ? 16.135 2.790 -5.675 1.00 74.25 84 PHE A N 1
ATOM 693 C CA . PHE A 1 84 ? 15.994 4.127 -5.083 1.00 74.25 84 PHE A CA 1
ATOM 694 C C . PHE A 1 84 ? 16.653 4.234 -3.703 1.00 74.25 84 PHE A C 1
ATOM 696 O O . PHE A 1 84 ? 17.346 5.215 -3.425 1.00 74.25 84 PHE A O 1
ATOM 703 N N . ALA A 1 85 ? 16.496 3.214 -2.856 1.00 70.38 85 ALA A N 1
ATOM 704 C CA . ALA A 1 85 ? 17.155 3.149 -1.556 1.00 70.38 85 ALA A CA 1
ATOM 705 C C . ALA A 1 85 ? 18.685 3.123 -1.701 1.00 70.38 85 ALA A C 1
ATOM 707 O O . ALA A 1 85 ? 19.375 3.874 -1.014 1.00 70.38 85 ALA A O 1
ATOM 708 N N . GLY A 1 86 ? 19.211 2.326 -2.637 1.00 66.50 86 GLY A N 1
ATOM 709 C CA . GLY A 1 86 ? 20.638 2.263 -2.956 1.00 66.50 86 GLY A CA 1
ATOM 710 C C . GLY A 1 86 ? 21.197 3.591 -3.477 1.00 66.50 86 GLY A C 1
ATOM 711 O O . GLY A 1 86 ? 22.312 3.977 -3.127 1.00 66.50 86 GLY A O 1
ATOM 712 N N . HIS A 1 87 ? 20.421 4.345 -4.260 1.00 66.06 87 HIS A N 1
ATOM 713 C CA . HIS A 1 87 ? 20.808 5.691 -4.693 1.00 66.06 87 HIS A CA 1
ATOM 714 C C . HIS A 1 87 ? 20.805 6.718 -3.553 1.00 66.06 87 HIS A C 1
ATOM 716 O O . HIS A 1 87 ? 21.699 7.563 -3.505 1.00 66.06 87 HIS A O 1
ATOM 722 N N . ALA A 1 88 ? 19.850 6.640 -2.623 1.00 61.19 88 ALA A N 1
ATOM 723 C CA . ALA A 1 88 ? 19.772 7.540 -1.472 1.00 61.19 88 ALA A CA 1
ATOM 724 C C . ALA A 1 88 ? 20.904 7.305 -0.451 1.00 61.19 88 ALA A C 1
ATOM 726 O O . ALA A 1 88 ? 21.429 8.265 0.118 1.00 61.19 88 ALA A O 1
ATOM 727 N N . THR A 1 89 ? 21.315 6.050 -0.241 1.00 57.53 89 THR A N 1
ATOM 728 C CA . THR A 1 89 ? 22.386 5.683 0.705 1.00 57.53 89 THR A CA 1
ATOM 729 C C . THR A 1 89 ? 23.794 5.827 0.123 1.00 57.53 89 THR A C 1
ATOM 731 O O . THR A 1 89 ? 24.758 5.929 0.878 1.00 57.53 89 THR A O 1
ATOM 734 N N . ARG A 1 90 ? 23.940 5.951 -1.203 1.00 57.31 90 ARG A N 1
ATOM 735 C CA . ARG A 1 90 ? 25.219 6.171 -1.916 1.00 57.31 90 ARG A CA 1
ATOM 736 C C . ARG A 1 90 ? 25.878 7.544 -1.683 1.00 57.31 90 ARG A C 1
ATOM 738 O O . ARG A 1 90 ? 26.768 7.939 -2.440 1.00 57.31 90 ARG A O 1
ATOM 745 N N . ARG A 1 91 ? 25.519 8.283 -0.628 1.00 48.03 91 ARG A N 1
ATOM 746 C CA . ARG A 1 91 ? 26.281 9.465 -0.192 1.00 48.03 91 ARG A CA 1
ATOM 747 C C . ARG A 1 91 ? 27.619 9.005 0.414 1.00 48.03 91 ARG A C 1
ATOM 749 O O . ARG A 1 91 ? 27.728 8.813 1.615 1.00 48.03 91 ARG A O 1
ATOM 756 N N . LYS A 1 92 ? 28.628 8.891 -0.462 1.00 50.72 92 LYS A N 1
ATOM 757 C CA . LYS A 1 92 ? 30.046 8.534 -0.231 1.00 50.72 92 LYS A CA 1
ATOM 758 C C . LYS A 1 92 ? 30.325 7.047 0.041 1.00 50.72 92 LYS A C 1
ATOM 760 O O . LYS A 1 92 ? 30.661 6.686 1.167 1.00 50.72 92 LYS A O 1
ATOM 765 N N . PRO A 1 93 ? 30.311 6.182 -0.987 1.00 47.34 93 PRO A N 1
ATOM 766 C CA . PRO A 1 93 ? 31.077 4.949 -0.886 1.00 47.34 93 PRO A CA 1
ATOM 767 C C . PRO A 1 93 ? 32.574 5.293 -0.727 1.00 47.34 93 PRO A C 1
ATOM 769 O O . PRO A 1 93 ? 33.056 6.219 -1.393 1.00 47.34 93 PRO A O 1
ATOM 772 N N . PRO A 1 94 ? 33.346 4.580 0.116 1.00 52.91 94 PRO A N 1
ATOM 773 C CA . PRO A 1 94 ? 34.800 4.579 -0.024 1.00 52.91 94 PRO A CA 1
ATOM 774 C C . PRO A 1 94 ? 35.143 4.178 -1.466 1.00 52.91 94 PRO A C 1
ATOM 776 O O . PRO A 1 94 ? 34.397 3.413 -2.079 1.00 52.91 94 PRO A O 1
ATOM 779 N N . ARG A 1 95 ? 36.251 4.705 -2.008 1.00 53.38 95 ARG A N 1
ATOM 780 C CA . ARG A 1 95 ? 36.655 4.689 -3.437 1.00 53.38 95 ARG A CA 1
ATOM 781 C C . ARG A 1 95 ? 36.514 3.340 -4.185 1.00 53.38 95 ARG A C 1
ATOM 783 O O . ARG A 1 95 ? 36.552 3.355 -5.407 1.00 53.38 95 ARG A O 1
ATOM 790 N N . ASN A 1 96 ? 36.299 2.223 -3.482 1.00 46.59 96 ASN A N 1
ATOM 791 C CA . ASN A 1 96 ? 36.284 0.853 -3.997 1.00 46.59 96 ASN A CA 1
ATOM 792 C C . ASN A 1 96 ? 35.000 0.037 -3.704 1.00 46.59 96 ASN A C 1
ATOM 794 O O . ASN A 1 96 ? 35.009 -1.169 -3.922 1.00 46.59 96 ASN A O 1
ATOM 798 N N . MET A 1 97 ? 33.897 0.630 -3.224 1.00 45.00 97 MET A N 1
ATOM 799 C CA . MET A 1 97 ? 32.622 -0.097 -3.046 1.00 45.00 97 MET A CA 1
ATOM 800 C C . MET A 1 97 ? 31.469 0.605 -3.762 1.00 45.00 97 MET A C 1
ATOM 802 O O . MET A 1 97 ? 30.659 1.308 -3.160 1.00 45.00 97 MET A O 1
ATOM 806 N N . ALA A 1 98 ? 31.372 0.415 -5.075 1.00 45.16 98 ALA A N 1
ATOM 807 C CA . ALA A 1 98 ? 30.161 0.770 -5.800 1.00 45.16 98 ALA A CA 1
ATOM 808 C C . ALA A 1 98 ? 29.053 -0.222 -5.402 1.00 45.16 98 ALA A C 1
ATOM 810 O O . ALA A 1 98 ? 29.006 -1.320 -5.939 1.00 45.16 98 ALA A O 1
ATOM 811 N N . GLY A 1 99 ? 28.180 0.134 -4.451 1.00 49.47 99 GLY A N 1
ATOM 812 C CA . GLY A 1 99 ? 27.039 -0.725 -4.090 1.00 49.47 99 GLY A CA 1
ATOM 813 C C . GLY A 1 99 ? 26.213 -1.048 -5.333 1.00 49.47 99 GLY A C 1
ATOM 814 O O . GLY A 1 99 ? 25.914 -0.118 -6.071 1.00 49.47 99 GLY A O 1
ATOM 815 N N . GLU A 1 100 ? 25.923 -2.314 -5.618 1.00 54.88 100 GLU A N 1
ATOM 816 C CA . GLU A 1 100 ? 25.415 -2.763 -6.923 1.00 54.88 100 GLU A CA 1
ATOM 817 C C . GLU A 1 100 ? 24.242 -1.903 -7.425 1.00 54.88 100 GLU A C 1
ATOM 819 O O . GLU A 1 100 ? 23.162 -1.871 -6.841 1.00 54.88 100 GLU A O 1
ATOM 824 N N . ILE A 1 101 ? 24.479 -1.154 -8.509 1.00 64.00 101 ILE A N 1
ATOM 825 C CA . ILE A 1 101 ? 23.390 -0.594 -9.311 1.00 64.00 101 ILE A CA 1
ATOM 826 C C . ILE A 1 101 ? 22.785 -1.780 -10.047 1.00 64.00 101 ILE A C 1
ATOM 828 O O . ILE A 1 101 ? 23.511 -2.493 -10.741 1.00 64.00 101 ILE A O 1
ATOM 832 N N . ILE A 1 102 ? 21.476 -1.974 -9.911 1.00 68.69 102 ILE A N 1
ATOM 833 C CA . ILE A 1 102 ? 20.755 -2.969 -10.699 1.00 68.69 102 ILE A CA 1
ATOM 834 C C . ILE A 1 102 ? 21.027 -2.689 -12.188 1.00 68.69 102 ILE A C 1
ATOM 836 O O . ILE A 1 102 ? 20.926 -1.529 -12.608 1.00 68.69 102 ILE A O 1
ATOM 840 N N . PRO A 1 103 ? 21.373 -3.710 -12.996 1.00 75.81 103 PRO A N 1
ATOM 841 C CA . PRO A 1 103 ? 21.552 -3.552 -14.433 1.00 75.81 103 PRO A CA 1
ATOM 842 C C . PRO A 1 103 ? 20.394 -2.777 -15.070 1.00 75.81 103 PRO A C 1
ATOM 844 O O . PRO A 1 103 ? 19.225 -3.034 -14.773 1.00 75.81 103 PRO A O 1
ATOM 847 N N . GLY A 1 104 ? 20.711 -1.841 -15.969 1.00 73.56 104 GLY A N 1
ATOM 848 C CA . GLY A 1 104 ? 19.711 -0.962 -16.590 1.00 73.56 104 GLY A CA 1
ATOM 849 C C . GLY A 1 104 ? 18.583 -1.721 -17.298 1.00 73.56 104 GLY A C 1
ATOM 850 O O . GLY A 1 104 ? 17.441 -1.268 -17.298 1.00 73.56 104 GLY A O 1
ATOM 851 N N . GLU A 1 105 ? 18.872 -2.911 -17.828 1.00 76.88 105 GLU A N 1
ATOM 852 C CA . GLU A 1 105 ? 17.879 -3.812 -18.421 1.00 76.88 105 GLU A CA 1
ATOM 853 C C . GLU A 1 105 ? 16.855 -4.314 -17.397 1.00 76.88 105 GLU A C 1
ATOM 855 O O . GLU A 1 105 ? 15.653 -4.280 -17.662 1.00 76.88 105 GLU A O 1
ATOM 860 N N . ILE A 1 106 ? 17.317 -4.721 -16.211 1.00 81.69 106 ILE A N 1
ATOM 861 C CA . ILE A 1 106 ? 16.461 -5.194 -15.115 1.00 81.69 106 ILE A CA 1
ATOM 862 C C . ILE A 1 106 ? 15.622 -4.033 -14.581 1.00 81.69 106 ILE A C 1
ATOM 864 O O . ILE A 1 106 ? 14.418 -4.183 -14.387 1.00 81.69 106 ILE A O 1
ATOM 868 N N . TYR A 1 107 ? 16.225 -2.853 -14.421 1.00 81.00 107 TYR A N 1
ATOM 869 C CA . TYR A 1 107 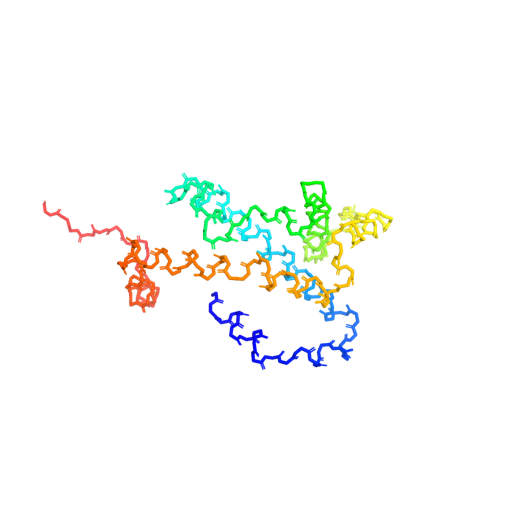? 15.507 -1.646 -14.017 1.00 81.00 107 TYR A CA 1
ATOM 870 C C . TYR A 1 107 ? 14.421 -1.258 -15.034 1.00 81.00 107 TYR A C 1
ATOM 872 O O . TYR A 1 107 ? 13.263 -1.054 -14.671 1.00 81.00 107 TYR A O 1
ATOM 880 N N . GLY A 1 108 ? 14.763 -1.218 -16.325 1.00 81.56 108 GLY A N 1
ATOM 881 C CA . GLY A 1 108 ? 13.817 -0.906 -17.395 1.00 81.56 108 GLY A CA 1
ATOM 882 C C . GLY A 1 108 ? 12.699 -1.942 -17.529 1.00 81.56 108 GLY A C 1
ATOM 883 O O . GLY A 1 108 ? 11.557 -1.579 -17.809 1.00 81.56 108 GLY A O 1
ATOM 884 N N . LYS A 1 109 ? 13.003 -3.225 -17.300 1.00 86.75 109 LYS A N 1
ATOM 885 C CA . LYS A 1 109 ? 12.008 -4.300 -17.246 1.00 86.75 109 LYS A CA 1
ATOM 886 C C . LYS A 1 109 ? 11.048 -4.098 -16.072 1.00 86.75 109 LYS A C 1
ATOM 888 O O . LYS A 1 109 ? 9.843 -4.058 -16.298 1.00 86.75 109 LYS A O 1
ATOM 893 N N . ALA A 1 110 ? 11.570 -3.853 -14.871 1.00 86.31 110 ALA A N 1
ATOM 894 C CA . ALA A 1 110 ? 10.757 -3.632 -13.679 1.00 86.31 110 ALA A CA 1
ATOM 895 C C . ALA A 1 110 ? 9.842 -2.395 -13.798 1.00 86.31 110 ALA A C 1
ATOM 897 O O . ALA A 1 110 ? 8.684 -2.429 -13.379 1.00 86.31 110 ALA A O 1
ATOM 898 N N . LEU A 1 111 ? 10.312 -1.316 -14.437 1.00 85.94 111 LEU A N 1
ATOM 899 C CA . LEU A 1 111 ? 9.485 -0.138 -14.737 1.00 85.94 111 LEU A CA 1
ATOM 900 C C . LEU A 1 111 ? 8.287 -0.454 -15.643 1.00 85.94 111 LEU A C 1
ATOM 902 O O . LEU A 1 111 ? 7.211 0.112 -15.454 1.00 85.94 111 LEU A O 1
ATOM 906 N N . ARG A 1 112 ? 8.473 -1.334 -16.634 1.00 86.94 112 ARG A N 1
ATOM 907 C CA . ARG A 1 112 ? 7.398 -1.756 -17.544 1.00 86.94 112 ARG A CA 1
ATOM 908 C C . ARG A 1 112 ? 6.421 -2.707 -16.863 1.00 86.94 112 ARG A C 1
ATOM 910 O O . ARG A 1 112 ? 5.221 -2.517 -16.995 1.00 86.94 112 ARG A O 1
ATOM 917 N N . GLU A 1 113 ? 6.927 -3.684 -16.116 1.00 89.31 113 GLU A N 1
ATOM 918 C CA . GLU A 1 113 ? 6.106 -4.705 -15.449 1.00 89.31 113 GLU A CA 1
ATOM 919 C C . GLU A 1 113 ? 5.184 -4.121 -14.377 1.00 89.31 113 GLU A C 1
ATOM 921 O O . GLU A 1 113 ? 4.059 -4.578 -14.219 1.00 89.31 113 GLU A O 1
ATOM 926 N N . THR A 1 114 ? 5.633 -3.082 -13.675 1.00 87.94 114 THR A N 1
ATOM 927 C CA . THR A 1 114 ? 4.828 -2.383 -12.658 1.00 87.94 114 THR A CA 1
ATOM 928 C C . THR A 1 114 ? 3.861 -1.357 -13.254 1.00 87.94 114 THR A C 1
ATOM 930 O O . THR A 1 114 ? 2.951 -0.888 -12.575 1.00 87.94 114 THR A O 1
ATOM 933 N N . GLY A 1 115 ? 4.069 -0.948 -14.510 1.00 87.12 115 GLY A N 1
ATOM 934 C CA . GLY A 1 115 ? 3.315 0.131 -15.149 1.00 87.12 115 GLY A CA 1
ATOM 935 C C . GLY A 1 115 ? 3.583 1.527 -14.573 1.00 87.12 115 GLY A C 1
ATOM 936 O O . GLY A 1 115 ? 2.952 2.483 -15.009 1.00 87.12 115 GLY A O 1
ATOM 937 N N . ILE A 1 116 ? 4.524 1.681 -13.633 1.00 86.44 116 ILE A N 1
ATOM 938 C CA . ILE A 1 116 ? 4.857 2.981 -13.021 1.00 86.44 116 ILE A CA 1
ATOM 939 C C . ILE A 1 116 ? 5.590 3.920 -13.989 1.00 86.44 116 ILE A C 1
ATOM 941 O O . ILE A 1 116 ? 5.764 5.106 -13.710 1.00 86.44 116 ILE A O 1
ATOM 945 N N . LEU A 1 117 ? 6.042 3.394 -15.135 1.00 84.75 117 LEU A N 1
ATOM 946 C CA . LEU A 1 117 ? 6.593 4.222 -16.197 1.00 84.75 117 LEU A CA 1
ATOM 947 C C . LEU A 1 117 ? 5.575 5.282 -16.631 1.00 84.75 117 LEU A C 1
ATOM 949 O O . LEU A 1 117 ? 5.968 6.428 -16.789 1.00 84.75 117 LEU A O 1
ATOM 953 N N . ASP A 1 118 ? 4.293 4.949 -16.762 1.00 86.69 118 ASP A N 1
ATOM 954 C CA . ASP A 1 118 ? 3.236 5.950 -16.925 1.00 86.69 118 ASP A CA 1
ATOM 955 C C . ASP A 1 118 ? 2.726 6.380 -15.542 1.00 86.69 118 ASP A C 1
ATOM 957 O O . ASP A 1 118 ? 1.766 5.826 -15.004 1.00 86.69 118 ASP A O 1
ATOM 961 N N . LEU A 1 119 ? 3.440 7.333 -14.933 1.00 84.75 119 LEU A N 1
ATOM 962 C CA . LEU A 1 119 ? 3.204 7.747 -13.551 1.00 84.75 119 LEU A CA 1
ATOM 963 C C . LEU A 1 119 ? 1.781 8.278 -13.340 1.00 84.75 119 LEU A C 1
ATOM 965 O O . LEU A 1 119 ? 1.186 7.979 -12.311 1.00 84.75 119 LEU A O 1
ATOM 969 N N . ASP A 1 120 ? 1.217 9.010 -14.298 1.00 84.38 120 ASP A N 1
ATOM 970 C CA . ASP A 1 120 ? -0.108 9.618 -14.143 1.00 84.38 120 ASP A CA 1
ATOM 971 C C . ASP A 1 120 ? -1.205 8.552 -14.139 1.00 84.38 120 ASP A C 1
ATOM 973 O O . ASP A 1 120 ? -2.099 8.560 -13.292 1.00 84.38 120 ASP A O 1
ATOM 977 N N . SER A 1 121 ? -1.127 7.588 -15.058 1.00 88.31 121 SER A N 1
ATOM 978 C CA . SER A 1 121 ? -2.044 6.443 -15.080 1.00 88.31 121 SER A CA 1
ATOM 979 C C . SER A 1 121 ? -1.838 5.523 -13.875 1.00 88.31 121 SER A C 1
ATOM 981 O O . SER A 1 121 ? -2.789 4.935 -13.363 1.00 88.31 121 SER A O 1
ATOM 983 N N . PHE A 1 122 ? -0.604 5.398 -13.382 1.00 90.19 122 PHE A N 1
ATOM 984 C CA . PHE A 1 122 ? -0.315 4.647 -12.163 1.00 90.19 122 PHE A CA 1
ATOM 985 C C . PHE A 1 122 ? -0.922 5.315 -10.922 1.00 90.19 122 PHE A C 1
ATOM 987 O O . PHE A 1 122 ? -1.578 4.644 -10.131 1.00 90.19 122 PHE A O 1
ATOM 994 N N . LEU A 1 123 ? -0.746 6.628 -10.757 1.00 88.56 123 LEU A N 1
ATOM 995 C CA . LEU A 1 123 ? -1.296 7.381 -9.628 1.00 88.56 123 LEU A CA 1
ATOM 996 C C . LEU A 1 123 ? -2.827 7.392 -9.634 1.00 88.56 123 LEU A C 1
ATOM 998 O O . LEU A 1 123 ? -3.421 7.233 -8.571 1.00 88.56 123 LEU A O 1
ATOM 1002 N N . ARG A 1 124 ? -3.457 7.502 -10.810 1.00 89.12 124 ARG A N 1
ATOM 1003 C CA . ARG A 1 124 ? -4.916 7.370 -10.940 1.00 89.12 124 ARG A CA 1
ATOM 1004 C C . ARG A 1 124 ? -5.418 6.016 -10.449 1.00 89.12 124 ARG A C 1
ATOM 1006 O O . ARG A 1 124 ? -6.311 5.984 -9.616 1.00 89.12 124 ARG A O 1
ATOM 1013 N N . ARG A 1 125 ? -4.774 4.914 -10.846 1.00 90.38 125 ARG A N 1
ATOM 1014 C CA . ARG A 1 125 ? -5.119 3.578 -10.327 1.00 90.38 125 ARG A CA 1
ATOM 1015 C C . ARG A 1 125 ? -4.918 3.458 -8.821 1.00 90.38 125 ARG A C 1
ATOM 1017 O O . ARG A 1 125 ? -5.760 2.894 -8.140 1.00 90.38 125 ARG A O 1
ATOM 1024 N N . VAL A 1 126 ? -3.835 4.017 -8.274 1.00 89.94 126 VAL A N 1
ATOM 1025 C CA . VAL A 1 126 ? -3.636 4.054 -6.812 1.00 89.94 126 VAL A CA 1
ATOM 1026 C C . VAL A 1 126 ? -4.794 4.785 -6.129 1.00 89.94 126 VAL A C 1
ATOM 1028 O O . VAL A 1 126 ? -5.291 4.323 -5.106 1.00 89.94 126 VAL A O 1
ATOM 1031 N N . GLN A 1 127 ? -5.234 5.911 -6.684 1.00 87.31 127 GLN A N 1
ATOM 1032 C CA . GLN A 1 127 ? -6.362 6.659 -6.146 1.00 87.31 127 GLN A CA 1
ATOM 1033 C C . GLN A 1 127 ? -7.666 5.852 -6.228 1.00 87.31 127 GLN A C 1
ATOM 1035 O O . GLN A 1 127 ? -8.347 5.711 -5.222 1.00 87.31 127 GLN A O 1
ATOM 1040 N N . GLU A 1 128 ? -7.976 5.278 -7.388 1.00 88.94 128 GLU A N 1
ATOM 1041 C CA . GLU A 1 128 ? -9.228 4.555 -7.644 1.00 88.94 128 GLU A CA 1
ATOM 1042 C C . GLU A 1 128 ? -9.317 3.210 -6.904 1.00 88.94 128 GLU A C 1
ATOM 1044 O O . GLU A 1 128 ? -10.384 2.832 -6.429 1.00 88.94 128 GLU A O 1
ATOM 1049 N N . GLU A 1 129 ? -8.209 2.475 -6.794 1.00 90.81 129 GLU A N 1
ATOM 1050 C CA . GLU A 1 129 ? -8.216 1.095 -6.290 1.00 90.81 129 GLU A CA 1
ATOM 1051 C C . GLU A 1 129 ? -7.781 0.973 -4.823 1.00 90.81 129 GLU A C 1
ATOM 1053 O O . GLU A 1 129 ? -8.078 -0.033 -4.179 1.00 90.81 129 GLU A O 1
ATOM 1058 N N . VAL A 1 130 ? -7.060 1.963 -4.278 1.00 91.19 130 VAL A N 1
ATOM 1059 C CA . VAL A 1 130 ? -6.464 1.866 -2.932 1.00 91.19 130 VAL A CA 1
ATOM 1060 C C . VAL A 1 130 ? -7.014 2.909 -1.967 1.00 91.19 130 VAL A C 1
ATOM 1062 O O . VAL A 1 130 ? -7.241 2.582 -0.800 1.00 91.19 130 VAL A O 1
ATOM 1065 N N . LEU A 1 131 ? -7.207 4.156 -2.406 1.00 89.19 131 LEU A N 1
ATOM 1066 C CA . LEU A 1 131 ? -7.478 5.268 -1.489 1.00 89.19 131 LEU A CA 1
ATOM 1067 C C . LEU A 1 131 ? -8.777 5.070 -0.703 1.00 89.19 131 LEU A C 1
ATOM 1069 O O . LEU A 1 131 ? -8.764 5.190 0.523 1.00 89.19 131 LEU A O 1
ATOM 1073 N N . ASP A 1 132 ? -9.856 4.691 -1.385 1.00 89.25 132 ASP A N 1
ATOM 1074 C CA . ASP A 1 132 ? -11.157 4.461 -0.754 1.00 89.25 132 ASP A CA 1
ATOM 1075 C C . ASP A 1 132 ? -11.083 3.341 0.289 1.00 89.25 132 ASP A C 1
ATOM 1077 O O . ASP A 1 132 ? -11.571 3.494 1.408 1.00 89.25 132 ASP A O 1
ATOM 1081 N N . GLY A 1 133 ? -10.377 2.248 -0.021 1.00 91.31 133 GLY A N 1
ATOM 1082 C CA . GLY A 1 133 ? -10.155 1.153 0.925 1.00 91.31 133 GLY A CA 1
ATOM 1083 C C . GLY A 1 133 ? -9.410 1.605 2.182 1.00 91.31 133 GLY A C 1
ATOM 1084 O O . GLY A 1 133 ? -9.784 1.250 3.300 1.00 91.31 133 GLY A O 1
ATOM 1085 N N . VAL A 1 134 ? -8.384 2.444 2.025 1.00 91.19 134 VAL A N 1
ATOM 1086 C CA . VAL A 1 134 ? -7.635 3.010 3.158 1.00 91.19 134 VAL A CA 1
ATOM 1087 C C . VAL A 1 134 ? -8.511 3.929 4.009 1.00 91.19 134 VAL A C 1
ATOM 1089 O O . VAL A 1 134 ? -8.438 3.873 5.240 1.00 91.19 134 VAL A O 1
ATOM 1092 N N . ILE A 1 135 ? -9.338 4.763 3.377 1.00 90.56 135 ILE A N 1
ATOM 1093 C CA . ILE A 1 135 ? -10.279 5.655 4.066 1.00 90.56 135 ILE A CA 1
ATOM 1094 C C . ILE A 1 135 ? -11.300 4.836 4.860 1.00 90.56 135 ILE A C 1
ATOM 1096 O O . ILE A 1 135 ? -11.471 5.076 6.055 1.00 90.56 135 ILE A O 1
ATOM 1100 N N . ASN A 1 136 ? -11.892 3.813 4.248 1.00 92.94 136 ASN A N 1
ATOM 1101 C CA . ASN A 1 136 ? -12.863 2.939 4.901 1.00 92.94 136 ASN A CA 1
ATOM 1102 C C . ASN A 1 136 ? -12.257 2.208 6.106 1.00 92.94 136 ASN A C 1
ATOM 1104 O O . ASN A 1 136 ? -12.871 2.147 7.170 1.00 92.94 136 ASN A O 1
ATOM 1108 N N . VAL A 1 137 ? -11.026 1.699 5.982 1.00 93.06 137 VAL A N 1
ATOM 1109 C CA . VAL A 1 137 ? -10.312 1.060 7.100 1.00 93.06 137 VAL A CA 1
ATOM 1110 C C . VAL A 1 137 ? -10.020 2.056 8.219 1.00 93.06 137 VAL A C 1
ATOM 1112 O O . VAL A 1 137 ? -10.188 1.723 9.391 1.00 93.06 137 VAL A O 1
ATOM 1115 N N . ARG A 1 138 ? -9.603 3.285 7.891 1.00 89.75 138 ARG A N 1
ATOM 1116 C CA . ARG A 1 138 ? -9.394 4.352 8.882 1.00 89.75 138 ARG A CA 1
ATOM 1117 C C . ARG A 1 138 ? -10.682 4.646 9.649 1.00 89.75 138 ARG A C 1
ATOM 1119 O O . ARG A 1 138 ? -10.643 4.752 10.875 1.00 89.75 138 ARG A O 1
ATOM 1126 N N . ASP A 1 139 ? -11.795 4.786 8.941 1.00 91.06 139 ASP A N 1
ATOM 1127 C CA . ASP A 1 139 ? -13.080 5.139 9.540 1.00 91.06 139 ASP A CA 1
ATOM 1128 C C . ASP A 1 139 ? -13.618 3.988 10.398 1.00 91.06 139 ASP A C 1
ATOM 1130 O O . ASP A 1 139 ? -14.083 4.206 11.520 1.00 91.06 139 ASP A O 1
ATOM 1134 N N . GLU A 1 140 ? -13.437 2.747 9.947 1.00 93.38 140 GLU A N 1
ATOM 1135 C CA . GLU A 1 140 ? -13.785 1.558 10.719 1.00 93.38 140 GLU A CA 1
ATOM 1136 C C . GLU A 1 140 ? -12.912 1.402 11.975 1.00 93.38 140 GLU A C 1
ATOM 1138 O O . GLU A 1 140 ? -13.421 1.081 13.050 1.00 93.38 140 GLU A O 1
ATOM 1143 N N . LEU A 1 141 ? -11.609 1.689 11.892 1.00 89.75 141 LEU A N 1
ATOM 1144 C CA . LEU A 1 141 ? -10.717 1.733 13.055 1.00 89.75 141 LEU A CA 1
ATOM 1145 C C . LEU A 1 141 ? -11.164 2.787 14.072 1.00 89.75 141 LEU A C 1
ATOM 1147 O O . LEU A 1 141 ? -11.206 2.500 15.268 1.00 89.75 141 LEU A O 1
ATOM 1151 N N . ALA A 1 142 ? -11.524 3.986 13.609 1.00 87.38 142 ALA A N 1
ATOM 1152 C CA . ALA A 1 142 ? -12.022 5.051 14.476 1.00 87.38 142 ALA A CA 1
ATOM 1153 C C . ALA A 1 142 ? -13.344 4.664 15.156 1.00 87.38 142 ALA A C 1
ATOM 1155 O O . ALA A 1 142 ? -13.549 4.986 16.327 1.00 87.38 142 ALA A O 1
ATOM 1156 N N . ARG A 1 143 ? -14.212 3.930 14.450 1.00 90.31 143 ARG A N 1
ATOM 1157 C CA . ARG A 1 143 ? -15.470 3.400 14.985 1.00 90.31 143 ARG A CA 1
ATOM 1158 C C . ARG A 1 143 ? -15.248 2.293 16.021 1.00 90.31 143 ARG A C 1
ATOM 1160 O O . ARG A 1 143 ? -15.909 2.304 17.056 1.00 90.31 143 ARG A O 1
ATOM 1167 N N . ARG A 1 144 ? -14.345 1.338 15.757 1.00 90.94 144 ARG A N 1
ATOM 1168 C CA . ARG A 1 144 ? -14.035 0.214 16.668 1.00 90.94 144 ARG A CA 1
ATOM 1169 C C . ARG A 1 144 ? -13.263 0.666 17.908 1.00 90.94 144 ARG A C 1
ATOM 1171 O O . ARG A 1 144 ? -13.478 0.127 18.990 1.00 90.94 144 ARG A O 1
ATOM 1178 N N . PHE A 1 145 ? -12.382 1.653 17.755 1.00 87.56 145 PHE A N 1
ATOM 1179 C CA . PHE A 1 145 ? -11.464 2.108 18.799 1.00 87.56 145 PHE A CA 1
ATOM 1180 C C . PHE A 1 145 ? -11.518 3.638 18.969 1.00 87.56 145 PHE A C 1
ATOM 1182 O O . PHE A 1 145 ? -10.535 4.333 18.692 1.00 87.56 145 PHE A O 1
ATOM 1189 N N . PRO A 1 146 ? -12.642 4.198 19.455 1.00 83.25 146 PRO A N 1
ATOM 1190 C CA . PRO A 1 146 ? -12.808 5.650 19.583 1.00 83.25 146 PRO A CA 1
ATOM 1191 C C . PRO A 1 146 ? -11.754 6.292 20.501 1.00 83.25 146 PRO A C 1
ATOM 1193 O O . PRO A 1 146 ? -11.278 7.394 20.226 1.00 83.25 146 PRO A O 1
ATOM 1196 N N . GLU A 1 147 ? -11.302 5.571 21.530 1.00 79.69 147 GLU A N 1
ATOM 1197 C CA . GLU A 1 147 ? -10.250 6.020 22.454 1.00 79.69 147 GLU A CA 1
ATOM 1198 C C . GLU A 1 147 ? -8.893 6.245 21.765 1.00 79.69 147 GLU A C 1
ATOM 1200 O O . GLU A 1 147 ? -8.125 7.112 22.174 1.00 79.69 147 GLU A O 1
ATOM 1205 N N . VAL A 1 148 ? -8.596 5.532 20.671 1.00 73.06 148 VAL A N 1
ATOM 1206 C CA . VAL A 1 148 ? -7.371 5.762 19.882 1.00 73.06 148 VAL A CA 1
ATOM 1207 C C . VAL A 1 148 ? -7.437 7.116 19.180 1.00 73.06 148 VAL A C 1
ATOM 1209 O O . VAL A 1 148 ? -6.433 7.823 19.096 1.00 73.06 148 VAL A O 1
ATOM 1212 N N . SER A 1 149 ? -8.623 7.517 18.716 1.00 69.44 149 SER A N 1
ATOM 1213 C CA . SER A 1 149 ? -8.820 8.835 18.104 1.00 69.44 149 SER A CA 1
ATOM 1214 C C . SER A 1 149 ? -8.573 9.953 19.112 1.00 69.44 149 SER A C 1
ATOM 1216 O O . SER A 1 149 ? -7.937 10.949 18.768 1.00 69.44 149 SER A O 1
ATOM 1218 N N . LYS A 1 150 ? -9.028 9.763 20.355 1.00 70.19 150 LYS A N 1
ATOM 1219 C CA . LYS A 1 150 ? -8.760 10.676 21.467 1.00 70.19 150 LYS A CA 1
ATOM 1220 C C . LYS A 1 150 ? -7.267 10.728 21.797 1.00 70.19 150 LYS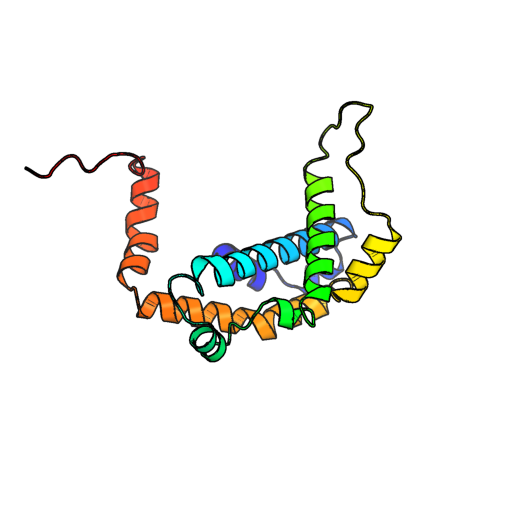 A C 1
ATOM 1222 O O . LYS A 1 150 ? -6.684 11.807 21.796 1.00 70.19 150 LYS A O 1
ATOM 1227 N N . PHE A 1 151 ? -6.617 9.572 21.934 1.00 66.00 151 PHE A N 1
ATOM 1228 C CA . PHE A 1 151 ? -5.180 9.497 22.196 1.00 66.00 151 PHE A CA 1
ATOM 1229 C C . PHE A 1 151 ? -4.343 10.206 21.119 1.00 66.00 151 PHE A C 1
ATOM 1231 O O . PHE A 1 151 ? -3.450 10.982 21.440 1.00 66.00 151 PHE A O 1
ATOM 1238 N N . ILE A 1 152 ? -4.633 9.986 19.832 1.00 66.94 152 ILE A N 1
ATOM 1239 C CA . ILE A 1 152 ? -3.879 10.598 18.725 1.00 66.94 152 ILE A CA 1
ATOM 1240 C C . ILE A 1 152 ? -4.081 12.118 18.667 1.00 66.94 152 ILE A C 1
ATOM 1242 O O . ILE A 1 152 ? -3.132 12.844 18.366 1.00 66.94 152 ILE A O 1
ATOM 1246 N N . LYS A 1 153 ? -5.308 12.599 18.896 1.00 66.69 153 LYS A N 1
ATOM 1247 C CA . LYS A 1 153 ? -5.654 14.021 18.742 1.00 66.69 153 LYS A CA 1
ATOM 1248 C C . LYS A 1 153 ? -5.311 14.855 19.973 1.00 66.69 153 LYS A C 1
ATOM 1250 O O . LYS A 1 153 ? -4.926 16.009 19.816 1.00 66.69 153 LYS A O 1
ATOM 1255 N N . GLU A 1 154 ? -5.454 14.286 21.163 1.00 65.81 154 GLU A N 1
ATOM 1256 C CA . GLU A 1 154 ? -5.408 15.024 22.427 1.00 65.81 154 GLU A CA 1
ATOM 1257 C C . GLU A 1 154 ? -4.190 14.627 23.273 1.00 65.81 154 GLU A C 1
ATOM 1259 O O . GLU A 1 154 ? -3.424 15.498 23.682 1.00 65.81 154 GLU A O 1
ATOM 1264 N N . ASP A 1 155 ? -3.950 13.329 23.489 1.00 59.66 155 ASP A N 1
ATOM 1265 C CA . ASP A 1 155 ? -2.971 12.875 24.490 1.00 59.66 155 ASP A CA 1
ATOM 1266 C C . ASP A 1 155 ? -1.532 12.772 23.957 1.00 59.66 155 ASP A C 1
ATOM 1268 O O . ASP A 1 155 ? -0.577 13.148 24.639 1.00 59.66 155 ASP A O 1
ATOM 1272 N N . TYR A 1 156 ? -1.347 12.266 22.736 1.00 53.84 156 TYR A N 1
ATOM 1273 C CA . TYR A 1 156 ? -0.034 11.993 22.146 1.00 53.84 156 TYR A CA 1
ATOM 1274 C C . TYR A 1 156 ? 0.770 13.265 21.820 1.00 53.84 156 TYR A C 1
ATOM 1276 O O . TYR A 1 156 ? 1.946 13.321 22.193 1.00 53.84 156 TYR A O 1
ATOM 1284 N N . PRO A 1 157 ? 0.186 14.319 21.208 1.00 59.09 157 PRO A N 1
ATOM 1285 C CA . PRO A 1 157 ? 0.887 15.589 21.010 1.00 59.09 157 PRO A CA 1
ATOM 1286 C C . PRO A 1 157 ? 1.328 16.205 22.346 1.00 59.09 157 PRO A C 1
ATOM 1288 O O . PRO A 1 157 ? 2.478 16.616 22.489 1.00 59.09 157 PRO A O 1
ATOM 1291 N N . PHE A 1 158 ? 0.461 16.151 23.363 1.00 54.44 158 PHE A N 1
ATOM 1292 C CA . PHE A 1 158 ? 0.759 16.640 24.710 1.00 54.44 158 PHE A CA 1
ATOM 1293 C C . PHE A 1 158 ? 1.840 15.814 25.428 1.00 54.44 158 PHE A C 1
ATOM 1295 O O . PHE A 1 158 ? 2.633 16.360 26.199 1.00 54.44 158 PHE A O 1
ATOM 1302 N N . ALA A 1 159 ? 1.889 14.497 25.205 1.00 54.81 159 ALA A N 1
ATOM 1303 C CA . ALA A 1 159 ? 2.895 13.604 25.782 1.00 54.81 159 ALA A CA 1
ATOM 1304 C C . ALA A 1 159 ? 4.284 13.786 25.148 1.00 54.81 159 ALA A C 1
ATOM 1306 O O . ALA A 1 159 ? 5.287 13.714 25.867 1.00 54.81 159 ALA A O 1
ATOM 1307 N N . ILE A 1 160 ? 4.344 14.066 23.838 1.00 56.84 160 ILE A N 1
ATOM 1308 C CA . ILE A 1 160 ? 5.580 14.437 23.131 1.00 56.84 160 ILE A CA 1
ATOM 1309 C C . ILE A 1 160 ? 6.088 15.792 23.622 1.00 56.84 160 ILE A C 1
ATOM 1311 O O . ILE A 1 160 ? 7.251 15.894 24.006 1.00 56.84 160 ILE A O 1
ATOM 1315 N N . GLU A 1 161 ? 5.225 16.810 23.673 1.00 53.34 161 GLU A N 1
ATOM 1316 C CA . GLU A 1 161 ? 5.599 18.153 24.141 1.00 53.34 161 GLU A CA 1
ATOM 1317 C C . GLU A 1 161 ? 6.096 18.155 25.595 1.00 53.34 161 GLU A C 1
ATOM 1319 O O . GLU A 1 161 ? 6.951 18.959 25.961 1.00 53.34 161 GLU A O 1
ATOM 1324 N N . LYS A 1 162 ? 5.613 17.221 26.425 1.00 56.19 162 LYS A N 1
ATOM 1325 C CA . LYS A 1 162 ? 6.041 17.061 27.825 1.00 56.19 162 LYS A CA 1
ATOM 1326 C C . LYS A 1 162 ? 7.181 16.056 28.042 1.00 56.19 162 LYS A C 1
ATOM 1328 O O . LYS A 1 162 ? 7.562 15.855 29.194 1.00 56.19 162 LYS A O 1
ATOM 1333 N N . GLY A 1 163 ? 7.709 15.406 26.999 1.00 54.66 163 GLY A N 1
ATOM 1334 C CA . GLY A 1 163 ? 8.805 14.429 27.114 1.00 54.66 163 GLY A CA 1
ATOM 1335 C C . GLY A 1 163 ? 8.473 13.183 27.951 1.00 54.66 163 GLY A C 1
ATOM 1336 O O . GLY A 1 163 ? 9.349 12.628 28.608 1.00 54.66 163 GLY A O 1
ATOM 1337 N N . ARG A 1 164 ? 7.201 12.757 27.988 1.00 55.12 164 ARG A N 1
ATOM 1338 C CA . ARG A 1 164 ? 6.696 11.732 28.929 1.00 55.12 164 ARG A CA 1
ATOM 1339 C C . ARG A 1 164 ? 6.591 10.313 28.369 1.00 55.12 164 ARG A C 1
ATOM 1341 O O . ARG A 1 164 ? 6.098 9.439 29.075 1.00 55.12 164 ARG A O 1
ATOM 1348 N N . LEU A 1 165 ? 7.034 10.064 27.139 1.00 54.62 165 LEU A N 1
ATOM 1349 C CA . LEU A 1 165 ? 6.867 8.749 26.506 1.00 54.62 165 LEU A CA 1
ATOM 1350 C C . LEU A 1 165 ? 7.673 7.617 27.182 1.00 54.62 165 LEU A C 1
ATOM 1352 O O . LEU A 1 165 ? 7.275 6.466 27.049 1.00 54.62 165 LEU A O 1
ATOM 1356 N N . ASP A 1 166 ? 8.701 7.938 27.981 1.00 50.00 166 ASP A N 1
ATOM 1357 C CA . ASP A 1 166 ? 9.565 6.950 28.658 1.00 50.00 166 ASP A CA 1
ATOM 1358 C C . ASP A 1 166 ? 9.403 6.883 30.189 1.00 50.00 166 ASP A C 1
ATOM 1360 O O . ASP A 1 166 ? 10.171 6.192 30.860 1.00 50.00 166 ASP A O 1
ATOM 1364 N N . GLN A 1 167 ? 8.438 7.587 30.795 1.00 46.97 167 GLN A N 1
ATOM 1365 C CA . GLN A 1 167 ? 8.285 7.518 32.253 1.00 46.97 167 GLN A CA 1
ATOM 1366 C C . GLN A 1 167 ? 7.368 6.349 32.645 1.00 46.97 167 GLN A C 1
ATOM 1368 O O . GLN A 1 167 ? 6.178 6.383 32.315 1.00 46.97 167 GLN A O 1
ATOM 1373 N N . PRO A 1 168 ? 7.870 5.316 33.360 1.00 45.84 168 PRO A N 1
ATOM 1374 C CA . PRO A 1 168 ? 6.997 4.302 33.933 1.00 45.84 168 PRO A CA 1
ATOM 1375 C C . PRO A 1 168 ? 5.993 5.006 34.842 1.00 45.84 168 PRO A C 1
ATOM 1377 O O . PRO A 1 168 ? 6.363 5.940 35.556 1.00 45.84 168 PRO A O 1
ATOM 1380 N N . LYS A 1 169 ? 4.723 4.581 34.792 1.00 48.34 169 LYS A N 1
ATOM 1381 C CA . LYS A 1 169 ? 3.663 5.110 35.658 1.00 48.34 169 LYS A CA 1
ATOM 1382 C C . LYS A 1 169 ? 4.126 5.014 37.113 1.00 48.34 169 LYS A C 1
ATOM 1384 O O . LYS A 1 169 ? 4.050 3.955 37.728 1.00 48.34 169 LYS A O 1
ATOM 1389 N N . SER A 1 170 ? 4.619 6.118 37.660 1.00 47.62 170 SER A N 1
ATOM 1390 C CA . SER A 1 170 ? 4.863 6.254 39.082 1.00 47.62 170 SER A CA 1
ATOM 1391 C C . SER A 1 170 ? 3.502 6.402 39.746 1.00 47.62 170 SER A C 1
ATOM 1393 O O . SER A 1 170 ? 2.873 7.456 39.703 1.00 47.62 170 SER A O 1
ATOM 1395 N N . GLY A 1 171 ? 3.017 5.301 40.309 1.00 47.75 171 GLY A N 1
ATOM 1396 C CA . GLY A 1 171 ? 1.819 5.307 41.134 1.00 47.75 171 GLY A CA 1
ATOM 1397 C C . GLY A 1 171 ? 0.880 4.164 40.811 1.00 47.75 171 GLY A C 1
ATOM 1398 O O . GLY A 1 171 ? -0.099 4.316 40.085 1.00 47.75 171 GLY A O 1
ATOM 1399 N N . THR A 1 172 ? 1.126 3.022 41.433 1.00 36.97 172 THR A N 1
ATOM 1400 C CA . THR A 1 172 ? 0.020 2.266 42.015 1.00 36.97 172 THR A CA 1
ATOM 1401 C C . THR A 1 172 ? 0.467 1.910 43.435 1.00 36.97 172 THR A C 1
ATOM 1403 O O . THR A 1 172 ? 1.577 1.391 43.564 1.00 36.97 172 THR A O 1
ATOM 1406 N N . PRO A 1 173 ? -0.277 2.323 44.478 1.00 43.81 173 PRO A N 1
ATOM 1407 C CA . PRO A 1 173 ? 0.007 1.922 45.854 1.00 43.81 173 PRO A CA 1
ATOM 1408 C C . PRO A 1 173 ? -0.132 0.409 46.047 1.00 43.81 173 PRO A C 1
ATOM 1410 O O . PRO A 1 173 ? -0.898 -0.218 45.278 1.00 43.81 173 PRO A O 1
#

Radius of gyration: 19.94 Å; chains: 1; bounding box: 52×33×64 Å

Sequence (173 aa):
MLKLVEKWEEEQPERLIQGGGGLRNILMSSTILHLRRLKETRDYFLVKWLFTEDELGALGFRPLEDLVGGKEQWKALEILRHQFAGHATRRKPPRNMAGEIIPGEIYGKALRETGILDLDSFLRRVQEEVLDGVINVRDELARRFPEVSKFIKEDYPFAIEKGRLDQPKSGTP

pLDDT: mean 74.57, std 19.69, range [30.44, 95.56]